Protein AF-A0A660MXP7-F1 (afdb_monomer)

Solvent-accessible surface area (backbone atoms only — not comparable to full-atom values): 3416 Å² total; per-residue (Å²): 135,46,73,48,75,41,42,83,90,38,69,68,46,50,52,51,52,48,52,37,56,74,69,68,52,76,65,46,79,44,42,45,85,81,52,67,81,52,72,71,56,52,54,53,51,57,74,75,46,71,77,87,79,112

Structure (mmCIF, N/CA/C/O backbone):
data_AF-A0A660MXP7-F1
#
_entry.id  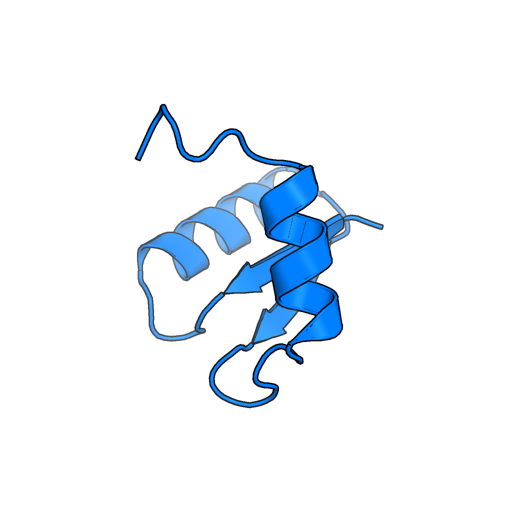 AF-A0A660MXP7-F1
#
loop_
_atom_site.group_PDB
_atom_site.id
_atom_site.type_symbol
_atom_site.label_atom_id
_atom_site.label_alt_id
_atom_site.label_comp_id
_atom_site.label_asym_id
_atom_site.label_entity_id
_atom_site.label_seq_id
_atom_site.pdbx_PDB_ins_code
_atom_site.Cartn_x
_atom_site.Cartn_y
_atom_site.Cartn_z
_atom_site.occupancy
_atom_site.B_iso_or_equiv
_atom_site.auth_seq_id
_atom_site.auth_comp_id
_atom_site.auth_asym_id
_atom_site.auth_atom_id
_atom_site.pdbx_PDB_model_num
ATOM 1 N N . MET A 1 1 ? -6.694 -7.885 5.310 1.00 64.56 1 MET A N 1
ATOM 2 C CA . MET A 1 1 ? -5.319 -7.379 5.496 1.00 64.56 1 MET A CA 1
ATOM 3 C C . MET A 1 1 ? -4.945 -6.575 4.269 1.00 64.56 1 MET A C 1
ATOM 5 O O . MET A 1 1 ? -4.853 -7.150 3.192 1.00 64.56 1 MET A O 1
ATOM 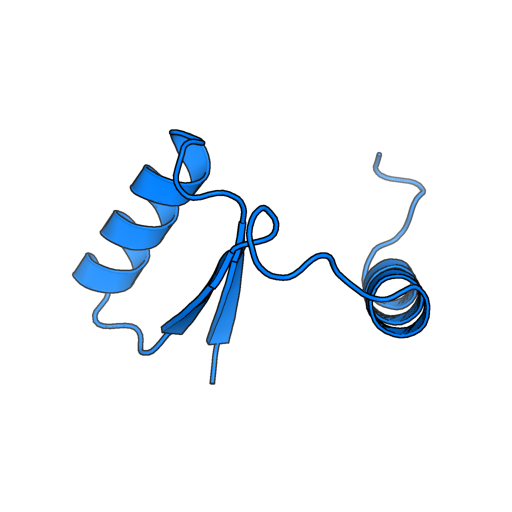9 N N . THR A 1 2 ? -4.811 -5.260 4.413 1.00 78.69 2 THR A N 1
ATOM 10 C CA . THR A 1 2 ? -4.478 -4.360 3.302 1.00 78.69 2 THR A CA 1
ATOM 11 C C . THR A 1 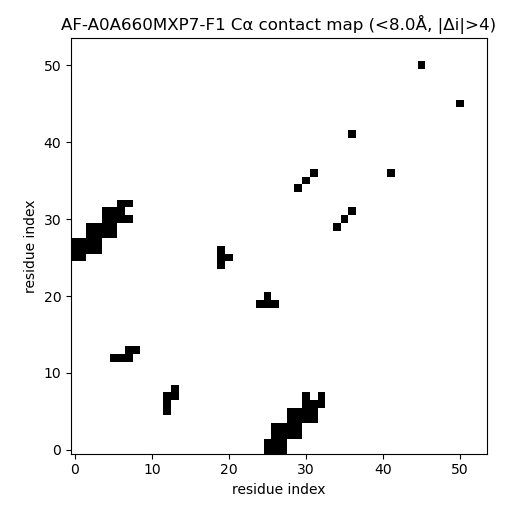2 ? -2.972 -4.138 3.288 1.00 78.69 2 THR A C 1
ATOM 13 O O . THR A 1 2 ? -2.427 -3.615 4.255 1.00 78.69 2 THR A O 1
ATOM 16 N N . THR A 1 3 ? -2.280 -4.526 2.219 1.00 85.56 3 THR A N 1
ATOM 17 C CA . THR A 1 3 ? -0.831 -4.304 2.112 1.00 85.56 3 THR A CA 1
ATOM 18 C C . THR A 1 3 ? -0.565 -3.061 1.278 1.00 85.56 3 THR A C 1
ATOM 20 O O . THR A 1 3 ? -0.879 -3.018 0.091 1.00 85.56 3 THR A O 1
ATOM 23 N N . LEU A 1 4 ? 0.010 -2.039 1.905 1.00 85.50 4 LEU A N 1
ATOM 24 C CA . LEU A 1 4 ? 0.466 -0.838 1.227 1.00 85.50 4 LEU A CA 1
ATOM 25 C C . LEU A 1 4 ? 1.901 -1.055 0.759 1.00 85.50 4 LEU A C 1
ATOM 27 O O . LEU A 1 4 ? 2.830 -1.073 1.566 1.00 85.50 4 LEU A O 1
ATOM 31 N N . TYR A 1 5 ? 2.078 -1.177 -0.548 1.00 87.81 5 TYR A N 1
ATOM 32 C CA . TYR A 1 5 ? 3.394 -1.263 -1.159 1.00 87.81 5 TYR A CA 1
ATOM 33 C C . TYR A 1 5 ? 3.908 0.128 -1.538 1.00 87.81 5 TYR A C 1
ATOM 35 O O . TYR A 1 5 ? 3.179 0.928 -2.124 1.00 87.81 5 TYR A O 1
ATOM 43 N N . GLY A 1 6 ? 5.160 0.442 -1.207 1.00 87.56 6 GLY A N 1
ATOM 44 C CA . GLY A 1 6 ? 5.742 1.733 -1.564 1.00 87.56 6 GLY A CA 1
ATOM 45 C C . GLY A 1 6 ? 7.187 1.902 -1.117 1.00 87.56 6 GLY A C 1
ATOM 46 O O . GLY A 1 6 ? 7.830 0.966 -0.666 1.00 87.56 6 GLY A O 1
ATOM 47 N N . ILE A 1 7 ? 7.708 3.121 -1.239 1.00 87.44 7 ILE A N 1
ATOM 48 C CA . ILE A 1 7 ? 9.047 3.498 -0.768 1.00 87.44 7 ILE A CA 1
ATOM 49 C C . ILE A 1 7 ? 8.876 4.524 0.354 1.00 87.44 7 ILE A C 1
ATOM 51 O O . ILE A 1 7 ? 8.213 5.541 0.146 1.00 87.44 7 ILE A O 1
ATOM 55 N N . THR A 1 8 ? 9.494 4.308 1.525 1.00 81.19 8 THR A N 1
ATOM 56 C CA . THR A 1 8 ? 9.363 5.226 2.682 1.00 81.19 8 THR A CA 1
ATOM 57 C C . THR A 1 8 ? 9.705 6.678 2.346 1.00 81.19 8 THR A C 1
ATOM 59 O O . THR A 1 8 ? 9.112 7.596 2.912 1.00 81.19 8 THR A O 1
ATOM 62 N N . ASN A 1 9 ? 10.650 6.910 1.431 1.00 81.81 9 ASN A N 1
ATOM 63 C CA . ASN A 1 9 ? 11.093 8.261 1.090 1.00 81.81 9 ASN A CA 1
ATOM 64 C C . ASN A 1 9 ? 10.233 8.968 0.029 1.00 81.81 9 ASN A C 1
ATOM 66 O O . ASN A 1 9 ? 10.568 10.079 -0.358 1.00 81.81 9 ASN A O 1
ATOM 70 N N . CYS A 1 10 ? 9.145 8.352 -0.439 1.00 85.62 10 CYS A N 1
ATOM 71 C CA . CYS A 1 10 ? 8.208 8.989 -1.358 1.00 85.62 10 CYS A CA 1
ATOM 72 C C . CYS A 1 10 ? 7.131 9.754 -0.575 1.00 85.62 10 CYS A C 1
ATOM 74 O O . CYS A 1 10 ? 6.417 9.176 0.251 1.00 85.62 10 CYS A O 1
ATOM 76 N N . ASP A 1 11 ? 6.973 11.046 -0.853 1.00 88.19 11 ASP A N 1
ATOM 77 C CA . ASP A 1 11 ? 5.982 11.898 -0.185 1.00 88.19 11 ASP A CA 1
ATOM 78 C C . ASP A 1 11 ? 4.542 11.409 -0.383 1.00 88.19 11 ASP A C 1
ATOM 80 O O . ASP A 1 11 ? 3.733 11.474 0.545 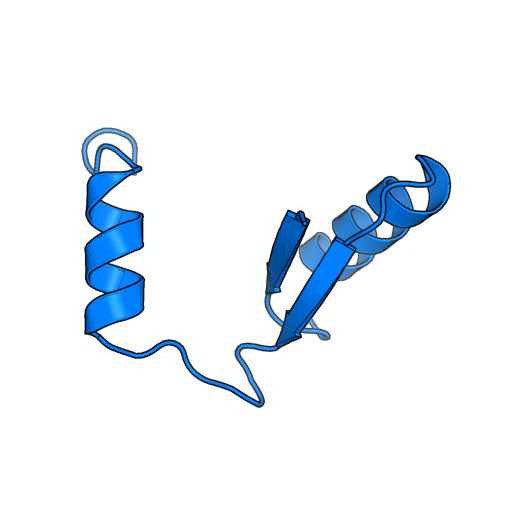1.00 88.19 11 ASP A O 1
ATOM 84 N N . SER A 1 12 ? 4.228 10.831 -1.546 1.00 89.19 12 SER A N 1
ATOM 85 C CA . SER A 1 12 ? 2.915 10.232 -1.818 1.00 89.19 12 SER A CA 1
ATOM 86 C C . SER A 1 12 ? 2.616 9.054 -0.886 1.00 89.19 12 SER A C 1
ATOM 88 O O . SER A 1 12 ? 1.516 8.956 -0.345 1.00 89.19 12 SER A O 1
ATOM 90 N N . VAL A 1 13 ? 3.609 8.199 -0.619 1.00 89.06 13 VAL A N 1
ATOM 91 C CA . VAL A 1 13 ? 3.471 7.047 0.290 1.00 89.06 13 VAL A CA 1
ATOM 92 C C . VAL A 1 13 ? 3.302 7.513 1.735 1.00 89.06 13 VAL A C 1
ATOM 94 O O . VAL A 1 13 ? 2.459 6.981 2.458 1.00 89.06 13 VAL A O 1
ATOM 97 N N . LYS A 1 14 ? 4.046 8.544 2.157 1.00 89.00 14 LYS A N 1
ATOM 98 C CA . LYS A 1 14 ? 3.880 9.152 3.488 1.00 89.00 14 LYS A CA 1
ATOM 99 C C . LYS A 1 14 ? 2.462 9.699 3.682 1.00 89.00 14 LYS A C 1
ATOM 101 O O . LYS A 1 14 ? 1.853 9.434 4.718 1.00 89.00 14 LYS A O 1
ATOM 106 N N . LYS A 1 15 ? 1.914 10.395 2.679 1.00 90.06 15 LYS A N 1
ATOM 107 C CA . LYS A 1 15 ? 0.531 10.907 2.703 1.00 90.06 15 LYS A CA 1
ATOM 108 C C . LYS A 1 15 ? -0.503 9.779 2.740 1.00 90.06 15 LYS A C 1
ATOM 110 O O . LYS A 1 15 ? -1.431 9.845 3.542 1.00 90.06 15 LYS A O 1
ATOM 115 N N . ALA A 1 16 ? -0.329 8.730 1.934 1.00 89.88 16 ALA A N 1
ATOM 116 C CA . ALA A 1 16 ? -1.222 7.568 1.930 1.00 89.88 16 ALA A CA 1
ATOM 117 C C . ALA A 1 16 ? -1.236 6.850 3.290 1.00 89.88 16 ALA A C 1
ATOM 119 O O . ALA A 1 16 ? -2.296 6.533 3.822 1.00 89.88 16 ALA A O 1
ATOM 120 N N . ARG A 1 17 ? -0.061 6.664 3.900 1.00 88.94 17 ARG A N 1
ATOM 121 C CA . ARG A 1 17 ? 0.077 6.093 5.245 1.00 88.94 17 ARG A CA 1
ATOM 122 C C . ARG A 1 17 ? -0.603 6.923 6.327 1.00 88.94 17 ARG A C 1
ATOM 124 O O . ARG A 1 17 ? -1.213 6.345 7.223 1.00 88.94 17 ARG A O 1
ATOM 131 N N . ALA A 1 18 ? -0.460 8.248 6.267 1.00 90.25 18 ALA A N 1
ATOM 132 C CA . ALA A 1 18 ? -1.128 9.157 7.194 1.00 90.25 18 ALA A CA 1
ATOM 133 C C . ALA A 1 18 ? -2.650 9.011 7.068 1.00 90.25 18 ALA A C 1
ATOM 135 O O . ALA A 1 18 ? -3.297 8.684 8.054 1.00 90.25 18 ALA A O 1
ATOM 136 N N . ARG A 1 19 ? -3.176 9.068 5.839 1.00 90.50 19 ARG A N 1
ATOM 137 C CA . ARG A 1 19 ? -4.603 8.877 5.534 1.00 90.50 19 ARG A CA 1
ATOM 138 C C . ARG A 1 19 ? -5.154 7.544 6.038 1.00 90.50 19 ARG A C 1
ATOM 140 O O . ARG A 1 19 ? -6.215 7.514 6.646 1.00 90.50 19 ARG A O 1
ATOM 147 N N . LEU A 1 20 ? -4.433 6.446 5.811 1.00 88.75 20 LEU A N 1
ATOM 148 C CA . LEU A 1 20 ? -4.843 5.118 6.282 1.00 88.75 20 LEU A CA 1
ATOM 149 C C . LEU A 1 20 ? -4.824 5.021 7.811 1.00 88.75 20 LEU A C 1
ATOM 151 O O . LEU A 1 20 ? -5.720 4.422 8.39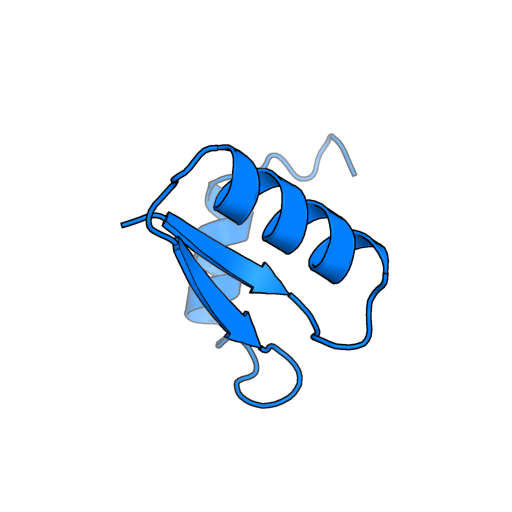8 1.00 88.75 20 LEU A O 1
ATOM 155 N N . LYS A 1 21 ? -3.834 5.648 8.456 1.00 87.88 21 LYS A N 1
ATOM 156 C CA . LYS A 1 21 ? -3.755 5.730 9.917 1.00 87.88 21 LYS A CA 1
ATOM 157 C C . LYS A 1 21 ? -4.897 6.572 10.496 1.00 87.88 21 LYS A C 1
ATOM 159 O O . LYS A 1 21 ? -5.484 6.172 11.493 1.00 87.88 21 LYS A O 1
ATOM 164 N N . GLU A 1 22 ? -5.219 7.704 9.874 1.00 90.94 22 GLU A N 1
ATOM 165 C CA . GLU A 1 22 ? -6.343 8.573 10.253 1.00 90.94 22 GLU A CA 1
ATOM 166 C C . GLU A 1 22 ? -7.691 7.866 10.081 1.00 90.94 22 GLU A C 1
ATOM 168 O O . GLU A 1 22 ? -8.569 7.998 10.927 1.00 90.94 22 GLU A O 1
ATOM 173 N N . ALA A 1 23 ? -7.835 7.059 9.028 1.00 89.88 23 ALA A N 1
ATOM 174 C CA . ALA A 1 23 ? -9.014 6.230 8.799 1.00 89.88 23 ALA A CA 1
ATOM 175 C C . ALA A 1 23 ? -9.119 5.026 9.759 1.00 89.88 23 ALA A C 1
ATOM 177 O O . ALA A 1 23 ? -10.094 4.282 9.685 1.00 89.88 23 ALA A O 1
ATOM 178 N N . GLY A 1 24 ? -8.122 4.796 10.626 1.00 88.06 24 GLY A N 1
ATOM 179 C CA . GLY A 1 24 ? -8.074 3.630 11.512 1.00 88.06 24 GLY A CA 1
ATOM 180 C C . GLY A 1 24 ? -7.975 2.297 10.763 1.00 88.06 24 GLY A C 1
ATOM 181 O O . GLY A 1 24 ? -8.338 1.257 11.309 1.00 88.06 24 GLY A O 1
ATOM 182 N N . ALA A 1 25 ? -7.520 2.314 9.508 1.00 86.12 25 ALA A N 1
ATOM 183 C CA . ALA A 1 25 ? -7.402 1.114 8.698 1.00 86.12 25 ALA A CA 1
ATOM 184 C C . ALA A 1 25 ? -6.172 0.308 9.129 1.00 86.12 25 ALA A C 1
ATOM 186 O O . ALA A 1 25 ? -5.059 0.835 9.174 1.00 86.12 25 ALA A O 1
ATOM 187 N N . ASP A 1 26 ? -6.361 -0.982 9.397 1.00 86.94 26 ASP A N 1
ATOM 188 C CA . ASP A 1 26 ? -5.247 -1.906 9.583 1.00 86.94 26 ASP A CA 1
ATOM 189 C C . ASP A 1 26 ? -4.576 -2.165 8.228 1.00 86.94 26 ASP A C 1
ATOM 191 O O . ASP A 1 26 ? -5.187 -2.702 7.293 1.00 86.94 26 ASP A O 1
ATOM 195 N N . TYR A 1 27 ? -3.324 -1.725 8.098 1.00 87.50 27 TYR A N 1
ATOM 196 C CA . TYR A 1 27 ? -2.535 -1.940 6.894 1.00 87.50 27 TYR A CA 1
ATOM 197 C C . TYR A 1 27 ? -1.103 -2.337 7.218 1.00 87.50 27 TYR A C 1
ATOM 199 O O . TYR A 1 27 ? -0.492 -1.880 8.185 1.00 87.50 27 TYR A O 1
ATOM 207 N N . GLN A 1 28 ? -0.538 -3.155 6.340 1.00 88.00 28 GLN A N 1
ATOM 208 C CA . GLN A 1 28 ? 0.844 -3.587 6.416 1.00 88.00 28 GLN A CA 1
ATOM 209 C C . GLN A 1 28 ? 1.659 -2.831 5.374 1.00 88.00 28 GLN A C 1
ATOM 211 O O . GLN A 1 28 ? 1.337 -2.855 4.190 1.00 88.00 28 GLN A O 1
ATOM 216 N N . PHE A 1 29 ? 2.696 -2.118 5.805 1.00 87.25 29 PHE A N 1
ATOM 217 C CA . PHE A 1 29 ? 3.536 -1.353 4.891 1.00 87.25 29 PHE A CA 1
ATOM 218 C C . PHE A 1 29 ? 4.721 -2.193 4.406 1.00 87.25 29 PHE A C 1
ATOM 220 O O . PHE A 1 29 ? 5.557 -2.606 5.208 1.00 87.25 29 PHE A O 1
ATOM 227 N N . CYS A 1 30 ? 4.797 -2.419 3.095 1.00 87.38 30 CYS A N 1
ATOM 228 C CA . CYS A 1 30 ? 5.876 -3.148 2.440 1.00 87.38 30 CYS A CA 1
ATOM 229 C C . CYS A 1 30 ? 6.787 -2.164 1.698 1.00 87.38 30 CYS A C 1
ATOM 231 O O . CYS A 1 30 ? 6.346 -1.477 0.773 1.00 87.38 30 CYS A O 1
ATOM 233 N N . ASP A 1 31 ? 8.052 -2.090 2.118 1.00 88.94 31 ASP A N 1
ATOM 234 C CA . ASP A 1 31 ? 9.012 -1.139 1.564 1.00 88.94 31 ASP A CA 1
ATOM 235 C C . ASP A 1 31 ? 9.805 -1.754 0.409 1.00 88.94 31 ASP A C 1
ATOM 237 O O . ASP A 1 31 ? 10.653 -2.620 0.625 1.00 88.94 31 ASP A O 1
ATOM 241 N N . PHE A 1 32 ? 9.580 -1.266 -0.810 1.00 85.31 32 PHE A N 1
ATOM 242 C CA . PHE A 1 32 ? 10.259 -1.756 -2.010 1.00 85.31 32 PHE A CA 1
ATOM 243 C C . PHE A 1 32 ? 11.763 -1.524 -2.009 1.00 85.31 32 PHE A C 1
ATOM 245 O O . PHE A 1 32 ? 12.493 -2.233 -2.697 1.00 85.31 32 PHE A O 1
ATOM 252 N N . LYS A 1 33 ? 12.252 -0.559 -1.223 1.00 83.06 33 LYS A N 1
ATOM 253 C CA . LYS A 1 33 ? 13.692 -0.326 -1.101 1.00 83.06 33 LYS A CA 1
ATOM 254 C C . LYS A 1 33 ? 14.384 -1.429 -0.297 1.00 83.06 33 LYS A C 1
ATOM 256 O O . LYS A 1 33 ? 15.572 -1.661 -0.492 1.00 83.06 33 LYS A O 1
ATOM 261 N N . LYS A 1 34 ? 13.665 -2.068 0.631 1.00 82.88 34 LYS A N 1
ATOM 262 C CA . LYS A 1 34 ? 14.191 -3.156 1.472 1.00 82.88 34 LYS A CA 1
ATOM 263 C C . LYS A 1 34 ? 13.840 -4.529 0.917 1.00 82.88 34 LYS A C 1
ATOM 265 O O . LYS A 1 34 ? 14.677 -5.423 0.951 1.00 82.88 34 LYS A O 1
ATOM 270 N N . THR A 1 35 ? 12.624 -4.668 0.408 1.00 82.88 35 THR A N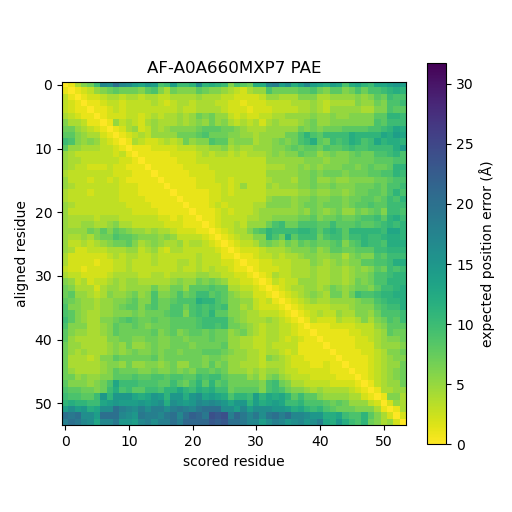 1
ATOM 271 C CA . THR A 1 35 ? 12.091 -5.919 -0.118 1.00 82.88 35 THR A CA 1
ATOM 272 C C . THR A 1 35 ? 11.612 -5.666 -1.543 1.00 82.88 35 THR A C 1
ATOM 274 O O . THR A 1 35 ? 10.464 -5.252 -1.736 1.00 82.88 35 THR A O 1
ATOM 277 N N . PRO A 1 36 ? 12.486 -5.847 -2.548 1.00 82.94 36 PRO A N 1
ATOM 278 C CA . PRO A 1 36 ? 12.072 -5.728 -3.935 1.00 82.94 36 PRO A CA 1
ATOM 279 C C . PRO A 1 36 ? 11.007 -6.791 -4.247 1.00 82.94 36 PRO A C 1
ATOM 281 O O . PRO A 1 36 ? 11.072 -7.901 -3.710 1.00 82.94 36 PRO A O 1
ATOM 284 N N . PRO A 1 37 ? 10.010 -6.465 -5.082 1.00 85.44 37 PRO A N 1
ATOM 285 C CA . PRO A 1 37 ? 9.010 -7.436 -5.490 1.00 85.44 37 PRO A CA 1
ATOM 286 C C . PRO A 1 37 ? 9.638 -8.483 -6.411 1.00 85.44 37 PRO A C 1
ATOM 288 O O . PRO A 1 37 ? 10.442 -8.155 -7.285 1.00 85.44 37 PRO A O 1
ATOM 291 N N . ASP A 1 38 ? 9.243 -9.739 -6.227 1.00 88.69 38 ASP A N 1
ATOM 292 C CA . ASP A 1 38 ? 9.635 -10.820 -7.127 1.00 88.69 38 ASP A CA 1
ATOM 293 C C . ASP A 1 38 ? 8.856 -10.748 -8.454 1.00 88.69 38 ASP A C 1
ATOM 295 O O . ASP A 1 38 ? 7.735 -10.228 -8.516 1.00 88.69 38 ASP A O 1
ATOM 299 N N . ALA A 1 39 ? 9.428 -11.313 -9.519 1.00 88.88 39 ALA A N 1
ATOM 300 C CA . ALA A 1 39 ? 8.812 -11.371 -10.842 1.00 88.88 39 ALA A CA 1
ATOM 301 C C . ALA A 1 39 ? 7.409 -12.007 -10.828 1.00 88.88 39 ALA A C 1
ATOM 303 O O . ALA A 1 39 ? 6.512 -11.542 -11.540 1.00 88.88 39 ALA A O 1
ATOM 304 N N . ALA A 1 40 ? 7.173 -13.019 -9.987 1.00 89.19 40 ALA A N 1
ATOM 305 C CA . ALA A 1 40 ? 5.855 -13.632 -9.837 1.00 89.19 40 ALA A CA 1
ATOM 306 C C . ALA A 1 40 ? 4.830 -12.652 -9.244 1.00 89.19 40 ALA A C 1
ATOM 308 O O . ALA A 1 40 ? 3.662 -12.643 -9.635 1.00 89.19 40 ALA A O 1
ATOM 309 N N . GLN A 1 41 ? 5.268 -11.797 -8.320 1.00 86.25 41 GLN A N 1
ATOM 310 C CA . GLN A 1 41 ? 4.423 -10.816 -7.648 1.00 86.25 41 GLN A CA 1
ATOM 311 C C . GLN A 1 41 ? 4.040 -9.674 -8.596 1.00 86.25 41 GLN A C 1
ATOM 313 O O . GLN A 1 41 ? 2.867 -9.307 -8.672 1.00 86.25 41 GLN A O 1
ATOM 318 N N . ILE A 1 42 ? 5.004 -9.195 -9.388 1.00 87.81 42 ILE A N 1
ATOM 319 C CA . ILE A 1 42 ? 4.772 -8.209 -10.452 1.00 87.81 42 ILE A CA 1
ATOM 320 C C . ILE A 1 42 ? 3.804 -8.771 -11.491 1.00 87.81 42 ILE A C 1
ATOM 322 O O . ILE A 1 42 ? 2.820 -8.115 -11.823 1.00 87.81 42 ILE A O 1
ATOM 326 N N . SER A 1 43 ? 4.033 -10.003 -11.954 1.00 89.06 43 SER A N 1
ATOM 327 C CA . SER A 1 43 ? 3.148 -10.668 -12.919 1.00 89.06 43 SER A CA 1
ATOM 328 C C . SER A 1 43 ? 1.713 -10.730 -12.404 1.00 89.06 43 SER A C 1
ATOM 330 O O . SER A 1 43 ? 0.774 -10.463 -13.145 1.00 89.06 43 SER A O 1
ATOM 332 N N . ARG A 1 44 ? 1.533 -11.003 -11.107 1.00 88.06 44 ARG A N 1
ATOM 333 C CA . ARG A 1 44 ? 0.217 -11.009 -10.465 1.00 88.06 44 ARG A CA 1
ATOM 334 C C . ARG A 1 44 ? -0.449 -9.636 -10.480 1.00 88.06 44 ARG A C 1
ATOM 336 O O . ARG A 1 44 ? -1.631 -9.557 -10.782 1.00 88.06 44 ARG A O 1
ATOM 343 N N . TRP A 1 45 ? 0.284 -8.565 -10.189 1.00 88.31 45 TRP A N 1
ATOM 344 C CA . TRP A 1 45 ? -0.266 -7.206 -10.244 1.00 88.31 45 TRP A CA 1
ATOM 345 C C . TRP A 1 45 ? -0.627 -6.782 -11.658 1.00 88.31 45 TRP A C 1
ATOM 347 O O . TRP A 1 45 ? -1.684 -6.193 -11.854 1.00 88.31 45 TRP A O 1
ATOM 357 N N . LEU A 1 46 ? 0.197 -7.150 -12.639 1.00 87.44 46 LEU A N 1
ATOM 358 C CA . LEU A 1 46 ? -0.082 -6.915 -14.055 1.00 87.44 46 LEU A CA 1
ATOM 359 C C . LEU A 1 46 ? -1.350 -7.635 -14.535 1.00 87.44 46 LEU A C 1
ATOM 361 O O . LEU A 1 46 ? -1.954 -7.196 -15.501 1.00 87.44 46 LEU A O 1
ATOM 365 N N . GLN A 1 47 ? -1.779 -8.712 -13.871 1.00 88.69 47 GLN A N 1
ATOM 366 C CA . GLN A 1 47 ? -3.075 -9.349 -14.140 1.00 88.69 47 GLN A CA 1
ATOM 367 C C . GLN A 1 47 ? -4.258 -8.604 -13.500 1.00 88.69 47 GLN A C 1
ATOM 369 O O . GLN A 1 47 ? -5.399 -8.834 -13.883 1.00 88.69 47 GLN A O 1
ATOM 374 N N . GLN A 1 48 ? -4.012 -7.750 -12.504 1.00 86.00 48 GLN A N 1
ATOM 375 C CA . GLN A 1 48 ? -5.055 -6.989 -11.807 1.00 86.00 48 GLN A CA 1
ATOM 376 C C . GLN A 1 48 ? -5.258 -5.581 -12.371 1.00 86.00 48 GLN A C 1
ATOM 378 O O . GLN A 1 48 ? -6.234 -4.928 -12.007 1.00 86.00 48 GLN A O 1
ATOM 383 N N . ILE A 1 49 ? -4.348 -5.107 -13.225 1.00 85.25 49 ILE A N 1
ATOM 384 C CA . ILE A 1 49 ? -4.439 -3.803 -13.880 1.00 85.25 49 ILE A CA 1
ATOM 385 C C . ILE A 1 49 ? -4.424 -3.986 -15.395 1.00 85.25 49 ILE A C 1
ATOM 387 O O . ILE A 1 49 ? -3.637 -4.763 -15.928 1.00 85.25 49 ILE A O 1
ATOM 391 N N . GLU A 1 50 ? -5.263 -3.246 -16.112 1.00 81.44 50 GLU A N 1
ATOM 392 C CA . GLU A 1 50 ? -5.157 -3.183 -17.567 1.00 81.44 50 GLU A CA 1
ATOM 393 C C . GLU A 1 50 ? -4.039 -2.213 -17.957 1.00 81.44 50 GLU A C 1
ATOM 395 O O . GLU A 1 50 ? -4.113 -1.011 -17.702 1.00 81.44 50 GLU A O 1
ATOM 400 N N . LEU A 1 51 ? -3.010 -2.732 -18.633 1.00 75.19 51 LEU A N 1
ATOM 401 C CA . LEU A 1 51 ? -1.883 -1.946 -19.158 1.00 75.19 51 LEU A CA 1
ATOM 402 C C . LEU A 1 51 ? -2.300 -0.887 -20.194 1.00 75.19 51 LEU A C 1
ATOM 404 O O . LEU A 1 51 ? -1.498 -0.037 -20.554 1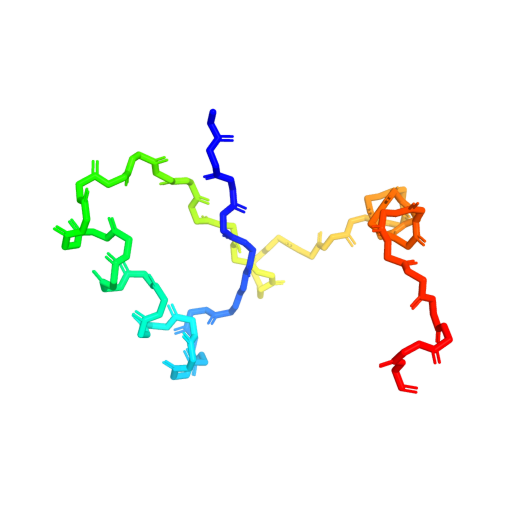.00 75.19 51 LEU A O 1
ATOM 408 N N . THR A 1 52 ? -3.545 -0.923 -20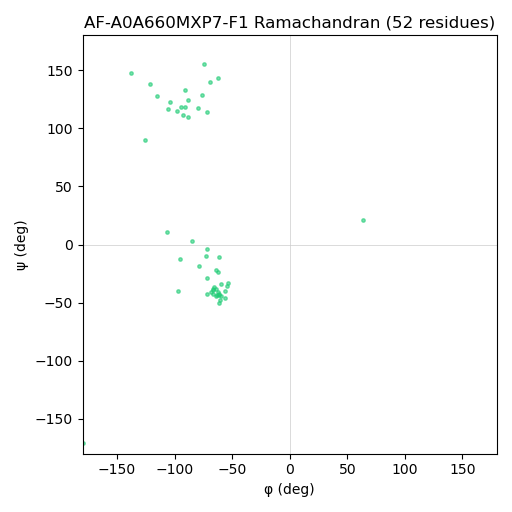.673 1.00 77.38 52 THR A N 1
ATOM 409 C CA . THR A 1 52 ? -4.078 0.034 -21.652 1.00 77.38 52 THR A CA 1
ATOM 410 C C . THR A 1 52 ? -4.345 1.427 -21.059 1.00 77.38 52 THR A C 1
ATOM 412 O O . THR A 1 52 ? -4.631 2.364 -21.796 1.00 77.38 52 THR A O 1
ATOM 415 N N . GLN A 1 53 ? -4.275 1.580 -19.732 1.00 60.47 53 GLN A N 1
ATOM 416 C CA . GLN A 1 53 ? -4.536 2.844 -19.025 1.00 60.47 53 GLN A CA 1
ATOM 417 C C . GLN A 1 53 ? -3.262 3.526 -18.487 1.00 60.47 53 GLN A C 1
ATOM 419 O O . GLN A 1 53 ? -3.374 4.449 -17.679 1.00 60.47 53 GLN A O 1
ATOM 424 N N . LEU A 1 54 ? -2.074 3.059 -18.890 1.00 56.38 54 LEU A N 1
ATOM 425 C CA . LEU A 1 54 ? -0.774 3.616 -18.491 1.00 56.38 54 LEU A CA 1
ATOM 426 C C . LEU A 1 54 ? -0.178 4.526 -19.567 1.00 56.38 54 LEU A C 1
ATOM 428 O O . LEU A 1 54 ? -0.233 4.146 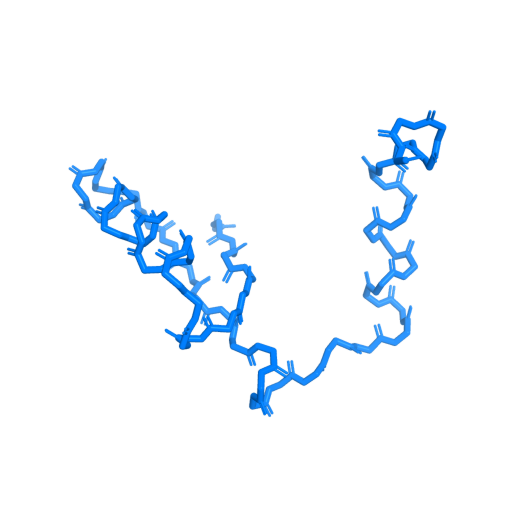-20.757 1.00 56.38 54 LEU A O 1
#

Secondary structure (DSSP, 8-state):
-EEEEE-TT-HHHHHHHHHHHHTT--EEEEETTTSPPPHHHHHHHHHHS-GGG-

Sequence (54 aa):
MTTLYGITNCDSVKKARARLKEAGADYQFCDFKKTPPDAAQISRWLQQIELTQL

Mean predicted aligned error: 5.88 Å

Radius of gyration: 12.7 Å; Cα contacts (8 Å, |Δi|>4): 41; chains: 1; bounding box: 23×26×33 Å

Nearest PDB structures (foldseek):
  1rw1-assembly1_A  TM=9.312E-01  e=8.350E-03  Pseudomonas aeruginosa PAO1
  3l78-assembly1_A  TM=8.925E-01  e=2.487E-02  Streptococcus mutans UA159
  3gfk-assembly1_A  TM=8.910E-01  e=3.051E-02  Bacillus subtilis
  2fls-assembly1_A  TM=9.365E-01  e=5.352E-01  Homo sapiens
  2ht9-assembly1_B  TM=9.161E-01  e=4.670E-01  Homo sapiens

Foldseek 3Di:
DAEAEEAPPDPVSVVVVVVCVVVVHDYHYDHCVVPPDDPVRVVVVPVVDPPVVD

pLDDT: mean 85.1, std 6.86, range [56.38, 90.94]